Protein AF-A0A0Q7MYT0-F1 (afdb_monomer)

Solvent-accessible surface area (backbone atoms only — not comparable to full-atom values): 4930 Å² total; per-residue (Å²): 87,46,68,63,10,51,52,31,40,50,51,21,53,53,48,51,52,52,51,52,51,50,52,49,56,58,60,71,66,56,75,84,81,66,57,89,48,76,66,24,40,66,49,38,42,63,86,82,7,49,57,43,47,51,50,50,51,60,50,51,50,49,54,49,32,49,53,37,34,53,52,11,53,49,31,33,57,48,39,56,51,50,54,51,50,53,52,58,55,57,76,74,111

Mean predicted aligned error: 5.6 Å

Secondary structure (DSSP, 8-state):
-HHHHHHHHHHHHHHHHHHHHHHHHHHHT-S--S-SSHHHHHHHSSTTSHHHHHHHHHHHHHHHHHHHHHHHHHHHHHHHHHHHHHHHHHTT-

Structure (mmCIF, N/CA/C/O backbone):
data_AF-A0A0Q7MYT0-F1
#
_entry.id   AF-A0A0Q7MYT0-F1
#
loop_
_atom_site.group_PDB
_atom_site.id
_atom_site.type_symbol
_atom_site.label_atom_id
_atom_site.label_alt_id
_atom_site.label_comp_id
_atom_site.label_asym_id
_atom_site.label_entity_id
_atom_site.label_seq_id
_atom_site.pdbx_PDB_ins_code
_atom_site.Cartn_x
_atom_site.Cartn_y
_atom_site.Cartn_z
_atom_site.occupancy
_atom_site.B_iso_or_equiv
_atom_site.auth_seq_id
_atom_site.auth_comp_id
_atom_site.auth_asym_id
_atom_site.auth_atom_id
_atom_site.pdbx_PDB_model_num
ATOM 1 N N . MET A 1 1 ? 20.338 -0.093 -13.592 1.00 84.00 1 MET A N 1
ATOM 2 C CA . MET A 1 1 ? 18.907 0.255 -13.766 1.00 84.00 1 MET A CA 1
ATOM 3 C C . MET A 1 1 ? 17.989 -0.950 -13.595 1.00 84.00 1 MET A C 1
ATOM 5 O O . MET A 1 1 ? 17.152 -0.896 -12.707 1.00 84.00 1 MET A O 1
ATOM 9 N N . ARG A 1 2 ? 18.169 -2.054 -14.343 1.00 92.00 2 ARG A N 1
ATOM 10 C CA . ARG A 1 2 ? 17.301 -3.245 -14.215 1.00 92.00 2 ARG A CA 1
ATOM 11 C C . ARG A 1 2 ? 17.288 -3.860 -12.802 1.00 92.00 2 ARG A C 1
ATOM 13 O O . ARG A 1 2 ? 16.214 -4.122 -12.280 1.00 92.00 2 ARG A O 1
ATOM 20 N N . ALA A 1 3 ? 18.452 -4.005 -12.157 1.00 94.75 3 ALA A N 1
ATOM 21 C CA . ALA A 1 3 ? 18.545 -4.495 -10.773 1.00 94.75 3 ALA A CA 1
ATOM 22 C C . ALA A 1 3 ? 17.763 -3.615 -9.776 1.00 94.75 3 ALA A C 1
ATOM 24 O O . ALA A 1 3 ? 16.895 -4.120 -9.078 1.00 94.75 3 ALA A O 1
ATOM 25 N N . GLY A 1 4 ? 17.980 -2.294 -9.797 1.00 94.25 4 GLY A N 1
ATOM 26 C CA . GLY A 1 4 ? 17.227 -1.360 -8.947 1.00 94.25 4 GLY A CA 1
ATOM 27 C C . GLY A 1 4 ? 15.719 -1.358 -9.229 1.00 94.25 4 GLY A C 1
ATOM 28 O O . GLY A 1 4 ? 14.917 -1.247 -8.310 1.00 94.25 4 GLY A O 1
ATOM 29 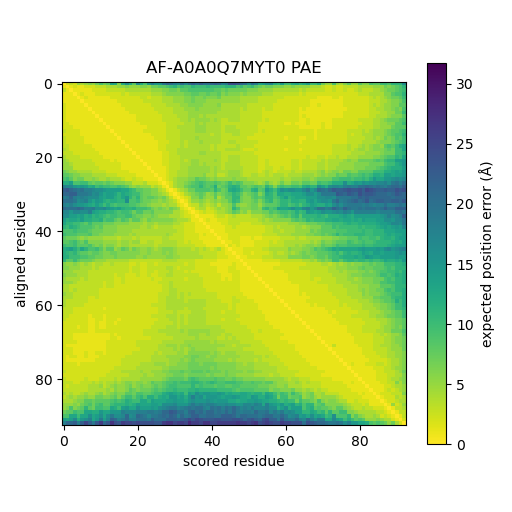N N . GLY A 1 5 ? 15.307 -1.557 -10.487 1.00 96.94 5 GLY A N 1
ATOM 30 C CA . GLY A 1 5 ? 13.894 -1.746 -10.818 1.00 96.94 5 GLY A CA 1
ATOM 31 C C . GLY A 1 5 ? 13.299 -3.010 -10.187 1.00 96.94 5 GLY A C 1
ATOM 32 O O . GLY A 1 5 ? 12.215 -2.954 -9.612 1.00 96.94 5 GLY A O 1
ATOM 33 N N . ASN A 1 6 ? 14.032 -4.128 -10.213 1.00 97.44 6 ASN A N 1
ATOM 34 C CA . ASN A 1 6 ? 13.618 -5.370 -9.553 1.00 97.44 6 ASN A CA 1
ATOM 35 C C . ASN A 1 6 ? 13.543 -5.223 -8.025 1.00 97.44 6 ASN A C 1
ATOM 37 O O . ASN A 1 6 ? 12.614 -5.746 -7.413 1.00 97.44 6 A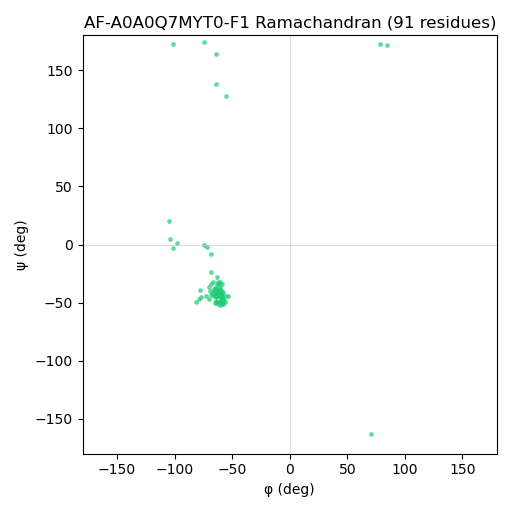SN A O 1
ATOM 41 N N . GLU A 1 7 ? 14.480 -4.498 -7.410 1.00 97.94 7 GLU A N 1
ATOM 42 C CA . GLU A 1 7 ? 14.460 -4.206 -5.970 1.00 97.94 7 GLU A CA 1
ATOM 43 C C . GLU A 1 7 ? 13.214 -3.404 -5.571 1.00 97.94 7 GLU A C 1
ATOM 45 O O . GLU A 1 7 ? 12.556 -3.742 -4.587 1.00 97.94 7 GLU A O 1
ATOM 50 N N . LEU A 1 8 ? 12.824 -2.399 -6.365 1.00 97.81 8 LEU A N 1
ATOM 51 C CA . LEU A 1 8 ? 11.584 -1.651 -6.135 1.00 97.81 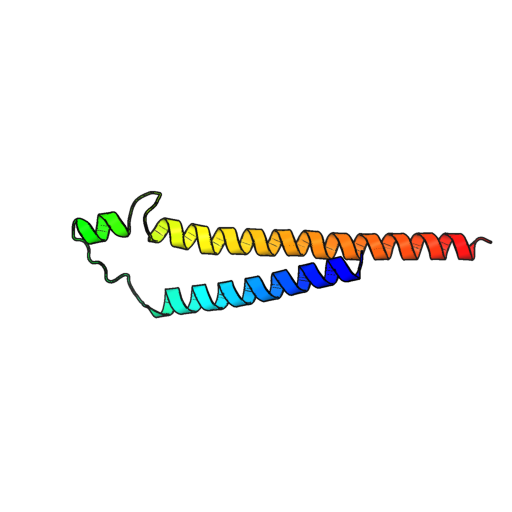8 LEU A CA 1
ATOM 52 C C . LEU A 1 8 ? 10.342 -2.539 -6.282 1.00 97.81 8 LEU A C 1
ATOM 54 O O . LEU A 1 8 ? 9.434 -2.467 -5.456 1.00 97.81 8 LEU A O 1
ATOM 58 N N . LEU A 1 9 ? 10.303 -3.424 -7.281 1.00 98.19 9 LEU A N 1
ATOM 59 C CA . LEU A 1 9 ? 9.193 -4.372 -7.428 1.00 98.19 9 LEU A CA 1
ATOM 60 C C . LEU A 1 9 ? 9.107 -5.353 -6.247 1.00 98.19 9 LEU A C 1
ATOM 62 O O . LEU A 1 9 ? 8.005 -5.662 -5.788 1.00 98.19 9 LEU A O 1
ATOM 66 N N . ALA A 1 10 ? 10.245 -5.797 -5.711 1.00 97.69 10 ALA A N 1
ATOM 67 C CA . ALA A 1 10 ? 10.282 -6.619 -4.504 1.00 97.69 10 ALA A CA 1
ATOM 68 C C . ALA A 1 10 ? 9.791 -5.841 -3.270 1.00 97.69 10 ALA A C 1
ATOM 70 O O . ALA A 1 10 ? 8.993 -6.363 -2.489 1.00 97.69 10 ALA A O 1
ATOM 71 N N . ALA A 1 11 ? 10.199 -4.576 -3.122 1.00 96.75 11 ALA A N 1
ATOM 72 C CA . ALA A 1 11 ? 9.725 -3.704 -2.050 1.00 96.75 11 ALA A CA 1
ATOM 73 C C . ALA A 1 11 ? 8.205 -3.485 -2.119 1.00 96.75 11 ALA A C 1
ATOM 75 O O . ALA A 1 11 ? 7.522 -3.586 -1.098 1.00 96.75 11 ALA A O 1
ATOM 76 N N . LYS A 1 12 ? 7.657 -3.272 -3.325 1.00 97.50 12 LYS A N 1
ATOM 77 C CA . LYS A 1 12 ? 6.207 -3.216 -3.551 1.00 97.50 12 LYS A CA 1
ATOM 78 C C . LYS A 1 12 ? 5.520 -4.492 -3.070 1.00 97.50 12 LYS A C 1
ATOM 80 O O . LYS A 1 12 ? 4.544 -4.405 -2.333 1.00 97.50 12 LYS A O 1
ATOM 85 N N . ALA A 1 13 ? 6.022 -5.662 -3.465 1.00 97.56 13 ALA A N 1
ATOM 86 C CA . ALA A 1 13 ? 5.427 -6.938 -3.072 1.00 97.56 13 ALA A CA 1
ATOM 87 C C . ALA A 1 13 ? 5.427 -7.129 -1.544 1.00 97.56 13 ALA A C 1
ATOM 89 O O . ALA A 1 13 ? 4.436 -7.587 -0.975 1.00 97.56 13 ALA A O 1
ATOM 90 N N . GLY A 1 14 ? 6.510 -6.728 -0.870 1.00 97.44 14 GLY A N 1
ATOM 91 C CA . GLY A 1 14 ? 6.586 -6.740 0.591 1.00 97.44 14 GLY A CA 1
ATOM 92 C C . GLY A 1 14 ? 5.555 -5.815 1.243 1.00 97.44 14 GLY A C 1
ATOM 93 O O . GLY A 1 14 ? 4.866 -6.219 2.180 1.00 97.44 14 GLY A O 1
ATOM 94 N N . LEU A 1 15 ? 5.397 -4.597 0.722 1.00 96.12 15 LEU A N 1
ATOM 95 C CA . LEU A 1 15 ? 4.403 -3.648 1.220 1.00 96.12 15 LEU A CA 1
ATOM 96 C C . LEU A 1 15 ? 2.968 -4.145 0.997 1.00 96.12 15 LEU A C 1
ATOM 98 O O . LEU A 1 15 ? 2.153 -4.083 1.918 1.00 96.12 15 LEU A O 1
ATOM 102 N N . ASP A 1 16 ? 2.670 -4.691 -0.183 1.00 97.00 16 ASP A N 1
ATOM 103 C CA . ASP A 1 16 ? 1.368 -5.291 -0.487 1.00 97.00 16 ASP A CA 1
ATOM 104 C C . ASP A 1 16 ? 1.034 -6.421 0.499 1.00 97.00 16 ASP A C 1
ATOM 106 O O . ASP A 1 16 ? -0.091 -6.496 0.998 1.00 97.00 16 ASP A O 1
ATOM 110 N N . ALA A 1 17 ? 2.014 -7.267 0.838 1.00 97.62 17 ALA A N 1
ATOM 111 C CA . ALA A 1 17 ? 1.834 -8.339 1.813 1.00 97.62 17 ALA A CA 1
ATOM 112 C C . ALA A 1 17 ? 1.509 -7.797 3.216 1.00 97.62 17 ALA A C 1
ATOM 114 O O . ALA A 1 17 ? 0.573 -8.273 3.863 1.00 97.62 17 ALA A O 1
ATOM 115 N N . VAL A 1 18 ? 2.224 -6.765 3.676 1.00 96.62 18 VAL A N 1
ATOM 116 C CA . VAL A 1 18 ? 1.956 -6.118 4.973 1.00 96.62 18 VAL A CA 1
ATOM 117 C C . VAL A 1 18 ? 0.566 -5.478 4.995 1.00 96.62 18 VAL A C 1
ATOM 119 O O . VAL A 1 18 ? -0.178 -5.656 5.961 1.00 96.62 18 VAL A O 1
ATOM 122 N N . LEU A 1 19 ? 0.174 -4.777 3.927 1.00 95.25 19 LEU A N 1
ATOM 123 C CA . LEU A 1 19 ? -1.152 -4.162 3.821 1.00 95.25 19 LEU A CA 1
ATOM 124 C C . LEU A 1 19 ? -2.268 -5.209 3.790 1.00 95.25 19 LEU A C 1
ATOM 126 O O . LEU A 1 19 ? -3.318 -4.993 4.395 1.00 95.25 19 LEU A O 1
ATOM 130 N N . ALA A 1 20 ? -2.053 -6.352 3.136 1.00 94.62 20 ALA A N 1
ATOM 131 C CA . ALA A 1 20 ? -3.006 -7.457 3.134 1.00 94.62 20 ALA A CA 1
ATOM 132 C C . ALA A 1 20 ? -3.208 -8.042 4.542 1.00 94.62 20 ALA A C 1
ATOM 134 O O . ALA A 1 20 ? -4.351 -8.250 4.964 1.00 94.62 20 ALA A O 1
ATOM 135 N N . ILE A 1 21 ? -2.121 -8.241 5.297 1.00 95.44 21 ILE A N 1
ATOM 136 C CA . ILE A 1 21 ? -2.186 -8.680 6.699 1.00 95.44 21 ILE A CA 1
ATOM 137 C C . ILE A 1 21 ? -2.947 -7.651 7.533 1.00 95.44 21 ILE A C 1
ATOM 139 O O . ILE A 1 21 ? -3.894 -8.009 8.232 1.00 95.44 21 ILE A O 1
ATOM 143 N N . LEU A 1 22 ? -2.590 -6.369 7.420 1.00 91.62 22 LEU A N 1
ATOM 144 C CA . LEU A 1 22 ? -3.236 -5.298 8.172 1.00 91.62 22 LEU A CA 1
ATOM 145 C C . LEU A 1 22 ? -4.745 -5.239 7.896 1.00 91.62 22 LEU A C 1
ATOM 147 O O . LEU A 1 22 ? -5.531 -5.197 8.839 1.00 91.62 22 LEU A O 1
ATOM 151 N N . ARG A 1 23 ? -5.162 -5.298 6.624 1.00 90.88 23 ARG A N 1
ATOM 152 C CA . ARG A 1 23 ? -6.584 -5.329 6.233 1.00 90.88 23 ARG A CA 1
ATOM 153 C C . ARG A 1 23 ? -7.313 -6.523 6.834 1.00 90.88 23 ARG A C 1
ATOM 155 O O . ARG A 1 23 ? -8.420 -6.366 7.340 1.00 90.88 23 ARG A O 1
ATOM 162 N N . THR A 1 24 ? -6.678 -7.691 6.806 1.00 92.44 24 THR A N 1
ATOM 163 C CA . THR A 1 24 ? -7.246 -8.928 7.351 1.00 92.44 24 THR A CA 1
ATOM 164 C C . THR A 1 24 ? -7.444 -8.820 8.859 1.00 92.44 24 THR A C 1
ATOM 166 O O . THR A 1 24 ? -8.536 -9.080 9.353 1.00 92.44 24 THR A O 1
ATOM 169 N N . VAL A 1 25 ? -6.418 -8.383 9.594 1.00 89.81 25 VAL A N 1
ATOM 170 C CA . VAL A 1 25 ? -6.477 -8.251 11.057 1.00 89.81 25 VAL A CA 1
ATOM 171 C C . VAL A 1 25 ? -7.491 -7.187 11.472 1.00 89.81 25 VAL A C 1
ATOM 173 O O . VAL A 1 25 ? -8.269 -7.407 12.397 1.00 89.81 25 VAL A O 1
ATOM 176 N N . VAL A 1 26 ? -7.533 -6.054 10.771 1.00 85.75 26 VAL A N 1
ATOM 177 C CA . VAL A 1 26 ? -8.539 -5.008 10.995 1.00 85.75 26 VAL A CA 1
ATOM 178 C C . VAL A 1 26 ? -9.954 -5.552 10.801 1.00 85.75 26 VAL A C 1
ATOM 180 O O . VAL A 1 26 ? -10.806 -5.322 11.653 1.00 85.75 26 VAL A O 1
ATOM 183 N N . ALA A 1 27 ? -10.207 -6.278 9.709 1.00 83.69 27 ALA A N 1
ATOM 184 C CA . ALA A 1 27 ? -11.529 -6.826 9.417 1.00 83.69 27 ALA A CA 1
ATOM 185 C C . ALA A 1 27 ? -11.936 -7.939 10.400 1.00 83.69 27 ALA A C 1
ATOM 187 O O . ALA A 1 27 ? -13.108 -8.050 10.755 1.00 83.69 27 ALA A O 1
ATOM 188 N N . ALA A 1 28 ? -10.976 -8.742 10.869 1.00 84.25 28 ALA A N 1
ATOM 189 C CA . ALA A 1 28 ? -11.219 -9.849 11.792 1.00 84.25 28 ALA A CA 1
ATOM 190 C C . ALA A 1 28 ? -11.651 -9.399 13.198 1.00 84.25 28 ALA A C 1
ATOM 192 O O . ALA A 1 28 ? -12.311 -10.162 13.899 1.00 84.25 28 ALA A O 1
ATOM 193 N N . ASN A 1 29 ? -11.314 -8.172 13.612 1.00 73.94 29 ASN A N 1
ATOM 194 C CA . ASN A 1 29 ? -11.692 -7.642 14.927 1.00 73.94 29 ASN A CA 1
ATOM 195 C C . ASN A 1 29 ? -13.178 -7.237 15.037 1.00 73.94 29 ASN A C 1
ATOM 197 O O . ASN A 1 29 ? -13.617 -6.830 16.110 1.00 73.94 29 ASN A O 1
ATOM 201 N N . GLY A 1 30 ? -13.967 -7.392 13.967 1.00 69.75 30 GLY A N 1
ATOM 202 C CA . GLY A 1 30 ? -15.408 -7.147 13.980 1.00 69.75 30 GLY A CA 1
ATOM 203 C C . GLY A 1 30 ? -15.780 -5.667 14.090 1.00 69.75 30 GLY A C 1
ATOM 204 O O . GLY A 1 30 ? -14.981 -4.774 13.798 1.00 69.75 30 GLY A O 1
ATOM 205 N N . THR A 1 31 ? -17.033 -5.404 14.464 1.00 72.69 31 THR A N 1
ATOM 206 C CA . THR A 1 31 ? -17.537 -4.042 14.667 1.00 72.69 31 THR A CA 1
ATOM 207 C C . THR A 1 31 ? -16.795 -3.374 15.821 1.00 72.69 31 THR A C 1
ATOM 209 O O . THR A 1 31 ? -16.550 -3.995 16.852 1.00 72.69 31 THR A O 1
ATOM 212 N N . GLU A 1 32 ? -16.442 -2.104 15.645 1.00 76.25 32 GLU A N 1
ATOM 213 C CA . GLU A 1 32 ? -15.621 -1.352 16.597 1.00 76.25 32 GLU A CA 1
ATOM 214 C C . GLU A 1 32 ? -16.240 -1.360 18.007 1.00 76.25 32 GLU A C 1
ATOM 216 O O . GLU A 1 32 ? -17.413 -1.039 18.189 1.00 76.25 32 GLU A O 1
ATOM 221 N N . THR A 1 33 ? -15.445 -1.750 19.008 1.00 78.56 33 THR A N 1
ATOM 222 C CA . THR A 1 33 ? -15.929 -2.088 20.359 1.00 78.56 33 THR A CA 1
ATOM 223 C C . THR A 1 33 ? -15.796 -0.957 21.378 1.00 78.56 33 THR A C 1
ATOM 225 O O . THR A 1 33 ? -16.174 -1.135 22.533 1.00 78.56 33 THR A O 1
ATOM 228 N N . TRP A 1 34 ? -15.293 0.216 20.978 1.00 84.56 34 TRP A N 1
ATOM 229 C CA . TRP A 1 34 ? -15.053 1.346 21.892 1.00 84.56 34 TRP A CA 1
ATOM 230 C C . TRP A 1 34 ? -16.332 2.041 22.386 1.00 84.56 34 TRP A C 1
ATOM 232 O O . TRP A 1 34 ? -16.243 2.948 23.205 1.00 84.56 34 TRP A O 1
ATOM 242 N N . GLY A 1 35 ? -17.508 1.607 21.921 1.00 74.88 35 GLY A N 1
ATOM 243 C CA . GLY A 1 35 ? -18.805 2.134 22.343 1.00 74.88 35 GLY A CA 1
ATOM 244 C C . GLY A 1 35 ? -19.173 3.475 21.700 1.00 74.88 35 GLY A C 1
ATOM 245 O O . GLY A 1 35 ? -18.382 4.092 20.990 1.00 74.88 35 GLY A O 1
ATOM 246 N N . ASP A 1 36 ? -20.410 3.911 21.948 1.00 83.62 36 ASP A N 1
ATOM 247 C CA . ASP A 1 36 ? -20.969 5.189 21.466 1.00 83.62 36 ASP A CA 1
ATOM 248 C C . ASP A 1 36 ? -21.046 6.242 22.592 1.00 83.62 36 ASP A C 1
ATOM 250 O O . ASP A 1 36 ? -21.812 7.208 22.545 1.00 83.62 36 ASP A O 1
ATOM 254 N N . ASP A 1 37 ? -20.267 6.041 23.659 1.00 90.25 37 ASP A N 1
ATOM 255 C CA . ASP A 1 37 ? -20.106 7.053 24.696 1.00 90.25 37 ASP A CA 1
ATOM 256 C C . ASP A 1 37 ? -19.202 8.203 24.209 1.00 90.25 37 ASP A C 1
ATOM 258 O O . ASP A 1 37 ? -18.660 8.201 23.097 1.00 90.25 37 ASP A O 1
ATOM 262 N N . SER A 1 38 ? -19.072 9.253 25.021 1.00 89.56 38 SER A N 1
ATOM 263 C CA . SER A 1 38 ? -18.255 10.414 24.655 1.00 89.56 38 SER A CA 1
ATOM 264 C C . SER A 1 38 ? -16.780 10.067 24.429 1.00 89.56 38 SER A C 1
ATOM 266 O O . SER A 1 38 ? -16.150 10.692 23.580 1.00 89.56 38 SER A O 1
ATOM 268 N N . TYR A 1 39 ? -16.235 9.085 25.150 1.00 88.44 39 TYR A N 1
ATOM 269 C CA . TYR A 1 39 ? -14.831 8.691 25.040 1.00 88.44 39 TYR A CA 1
ATOM 270 C C . TYR A 1 39 ? -14.583 7.843 23.789 1.00 88.44 39 TYR A C 1
ATOM 272 O O . TYR A 1 39 ? -13.649 8.121 23.034 1.00 88.44 39 TYR A O 1
ATOM 280 N N . GLY A 1 40 ? -15.450 6.864 23.524 1.00 91.25 40 GLY A N 1
ATOM 281 C CA . GLY A 1 40 ? -15.413 6.022 22.332 1.00 91.25 40 GLY A CA 1
ATOM 282 C C . GLY A 1 40 ? -15.511 6.844 21.051 1.00 91.25 40 GLY A C 1
ATOM 283 O O . GLY A 1 40 ? -14.669 6.705 20.160 1.00 91.25 40 GLY A O 1
ATOM 284 N N . ARG A 1 41 ? -16.459 7.789 20.994 1.00 90.25 41 ARG A N 1
ATOM 285 C CA . ARG A 1 41 ? -16.586 8.716 19.858 1.00 90.25 41 ARG A CA 1
ATOM 286 C C . ARG A 1 41 ? -15.375 9.625 19.693 1.00 90.25 41 ARG A C 1
ATOM 288 O O . ARG A 1 41 ? -14.902 9.797 18.575 1.00 90.25 41 ARG A O 1
ATOM 295 N N . GLN A 1 42 ? -14.827 10.173 20.780 1.00 90.56 42 GLN A N 1
ATOM 296 C CA . GLN A 1 42 ? -13.649 11.046 20.703 1.00 90.56 42 GLN A CA 1
ATOM 297 C C . GLN A 1 42 ? -12.416 10.323 20.136 1.00 90.56 42 GLN A C 1
ATOM 299 O O . GLN A 1 42 ? -11.595 10.946 19.464 1.00 90.56 42 GLN A O 1
ATOM 304 N N . PHE A 1 43 ? -12.288 9.019 20.387 1.00 91.62 43 PHE A N 1
ATOM 305 C CA . PHE A 1 43 ? -11.229 8.196 19.811 1.00 91.62 43 PHE A CA 1
ATOM 306 C C . PHE A 1 43 ? -11.514 7.786 18.356 1.00 91.62 43 PHE A C 1
ATOM 308 O O . PHE A 1 43 ? -10.631 7.853 17.495 1.00 91.62 43 PHE A O 1
ATOM 315 N N . ALA A 1 44 ? -12.733 7.319 18.078 1.00 91.38 44 ALA A N 1
ATOM 316 C CA . ALA A 1 44 ? -13.076 6.701 16.801 1.00 91.38 44 ALA A CA 1
ATOM 317 C C . ALA A 1 44 ? -13.293 7.722 15.678 1.00 91.38 44 ALA A C 1
ATOM 319 O O . ALA A 1 44 ? -12.880 7.480 14.536 1.00 91.38 44 ALA A O 1
ATOM 320 N N . ASP A 1 45 ? -13.933 8.842 16.011 1.00 90.31 45 ASP A N 1
ATOM 321 C CA . ASP A 1 45 ? -14.516 9.779 15.060 1.00 90.31 45 ASP A CA 1
ATOM 322 C C . ASP A 1 45 ? -13.655 11.021 14.826 1.00 90.31 45 ASP A C 1
ATOM 324 O O . ASP A 1 45 ? -12.644 11.282 15.476 1.00 90.31 45 ASP A O 1
ATOM 328 N N . GLY A 1 46 ? -14.085 11.823 13.855 1.00 90.94 46 GLY A N 1
ATOM 329 C CA . GLY A 1 46 ? -13.398 13.039 13.453 1.00 90.94 46 GLY A CA 1
ATOM 330 C C . GLY A 1 46 ? -12.272 12.785 12.454 1.00 90.94 46 GLY A C 1
ATOM 331 O O . GLY A 1 46 ? -11.891 11.656 12.142 1.00 90.94 46 GLY A O 1
ATOM 332 N N . LYS A 1 47 ? -11.729 13.883 11.919 1.00 90.81 47 LYS A N 1
ATOM 333 C CA . LYS A 1 47 ? -10.733 13.849 10.836 1.00 90.81 47 LYS A CA 1
ATOM 334 C C . LYS A 1 47 ? -9.469 13.071 11.213 1.00 90.81 47 LYS A C 1
ATOM 336 O O . LYS A 1 47 ? -8.871 12.429 10.354 1.00 90.81 47 LYS A O 1
ATOM 341 N N . THR A 1 48 ? -9.077 13.132 12.481 1.00 90.38 48 THR A N 1
ATOM 342 C CA . THR A 1 48 ? -7.910 12.440 13.044 1.00 90.38 48 THR A CA 1
ATOM 343 C C . THR A 1 48 ? -8.292 11.217 13.877 1.00 90.38 48 THR A C 1
ATOM 345 O O . THR A 1 48 ? -7.417 10.609 14.484 1.00 90.38 48 THR A O 1
ATOM 348 N N . GLY A 1 49 ? -9.578 10.856 13.922 1.00 92.81 49 GLY A N 1
ATOM 349 C CA . GLY A 1 49 ? -10.048 9.679 14.642 1.00 92.81 49 GLY A CA 1
ATOM 350 C C . GLY A 1 49 ? -9.499 8.390 14.051 1.00 92.81 49 GLY A C 1
ATOM 351 O O . GLY A 1 49 ? -9.008 8.357 12.913 1.00 92.81 49 GLY A O 1
ATOM 352 N N . TYR A 1 50 ? -9.599 7.306 14.815 1.00 91.38 50 TYR A N 1
ATOM 353 C CA . TYR A 1 50 ? -9.113 5.996 14.395 1.00 91.38 50 TYR A CA 1
ATOM 354 C C . TYR A 1 50 ? -9.680 5.571 13.035 1.00 91.38 50 TYR A C 1
ATOM 356 O O . TYR A 1 50 ? -8.921 5.107 12.186 1.00 91.38 50 TYR A O 1
ATOM 364 N N . ARG A 1 51 ? -10.987 5.755 12.790 1.00 89.75 51 ARG A N 1
ATOM 365 C CA . ARG A 1 51 ? -11.638 5.320 11.539 1.00 89.75 51 ARG A CA 1
ATOM 366 C C . ARG A 1 51 ? -11.013 5.993 10.318 1.00 89.75 51 ARG A C 1
ATOM 368 O O . ARG A 1 51 ? -10.659 5.314 9.358 1.00 89.75 51 ARG A O 1
ATOM 375 N N . SER A 1 52 ? -10.831 7.312 10.391 1.00 93.06 52 SER A N 1
ATOM 376 C CA . SER A 1 52 ? -10.181 8.108 9.343 1.00 93.06 52 SER A CA 1
ATOM 377 C C . SER A 1 52 ? -8.713 7.709 9.177 1.00 93.06 52 SER A C 1
ATOM 379 O O . SER A 1 52 ? -8.267 7.408 8.073 1.00 93.06 52 SER A O 1
ATOM 381 N N . SER A 1 53 ? -7.970 7.622 10.283 1.00 92.38 53 SER A N 1
ATOM 382 C CA . SER A 1 53 ? -6.546 7.266 10.275 1.00 92.38 53 SER A CA 1
ATOM 383 C C . SER A 1 53 ? -6.296 5.875 9.688 1.00 92.38 53 SER A C 1
ATOM 385 O O . SER A 1 53 ? -5.371 5.695 8.899 1.00 92.38 53 SER A O 1
ATOM 387 N N . ARG A 1 54 ? -7.153 4.902 10.014 1.00 91.19 54 ARG A N 1
ATOM 388 C CA . ARG A 1 54 ? -7.133 3.545 9.460 1.00 91.19 54 ARG A CA 1
ATOM 389 C C . ARG A 1 54 ? -7.324 3.554 7.950 1.00 91.19 54 ARG A C 1
ATOM 391 O O . ARG A 1 54 ? -6.523 2.949 7.243 1.00 91.19 54 AR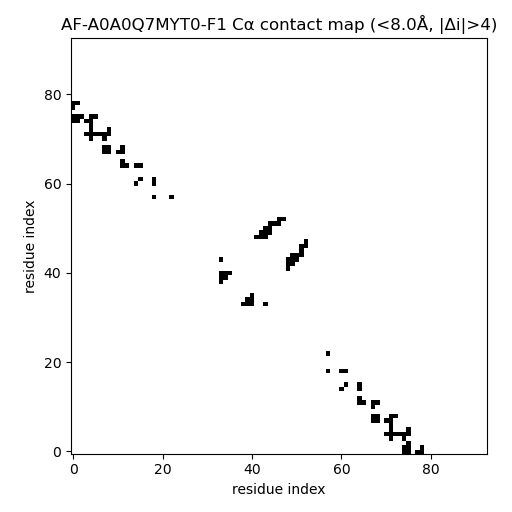G A O 1
ATOM 398 N N . THR A 1 55 ? -8.367 4.223 7.463 1.00 91.75 55 THR A N 1
ATOM 399 C CA . THR A 1 55 ? -8.640 4.324 6.023 1.00 91.75 55 THR A CA 1
ATOM 400 C C . THR A 1 55 ? -7.473 4.992 5.301 1.00 91.75 55 THR A C 1
ATOM 402 O O . THR A 1 55 ? -6.932 4.419 4.362 1.00 91.75 55 THR A O 1
ATOM 405 N N . ASN A 1 56 ? -6.988 6.126 5.815 1.00 93.50 56 ASN A N 1
ATOM 406 C CA . ASN A 1 56 ? -5.861 6.848 5.224 1.00 93.50 56 ASN A CA 1
ATOM 407 C C . ASN A 1 56 ? -4.581 6.007 5.176 1.00 93.50 56 ASN A C 1
ATOM 409 O O . ASN A 1 56 ? -3.845 6.070 4.197 1.00 93.50 56 ASN A O 1
ATOM 413 N N . LEU A 1 57 ? -4.310 5.206 6.210 1.00 92.31 57 LEU A N 1
ATOM 414 C CA . LEU A 1 57 ? -3.156 4.311 6.227 1.00 92.31 57 LEU A CA 1
ATOM 415 C C . LEU A 1 57 ? -3.281 3.206 5.169 1.00 92.31 57 LEU A C 1
ATOM 417 O O . LEU A 1 57 ? -2.317 2.907 4.466 1.00 92.31 57 LEU A O 1
ATOM 421 N N . LEU A 1 58 ? -4.463 2.596 5.053 1.00 92.19 58 LEU A N 1
ATOM 422 C CA . LEU A 1 58 ? -4.716 1.501 4.115 1.00 92.19 58 LEU A CA 1
ATOM 423 C C . LEU A 1 58 ? -4.729 1.948 2.654 1.00 92.19 58 LEU A C 1
ATOM 425 O O . LEU A 1 58 ? -4.296 1.181 1.786 1.00 92.19 58 LEU A O 1
ATO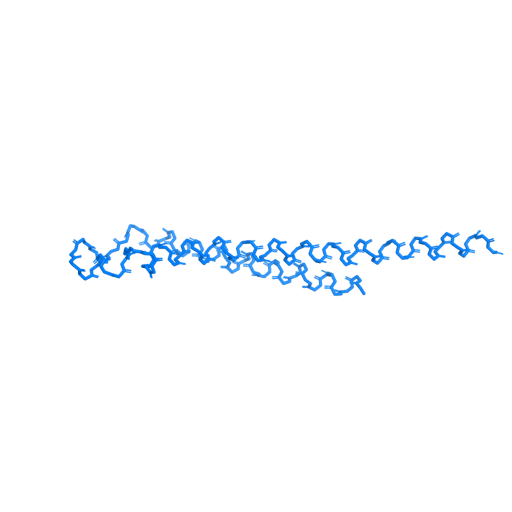M 429 N N . ASP A 1 59 ? -5.243 3.144 2.394 1.00 93.94 59 ASP A N 1
ATOM 4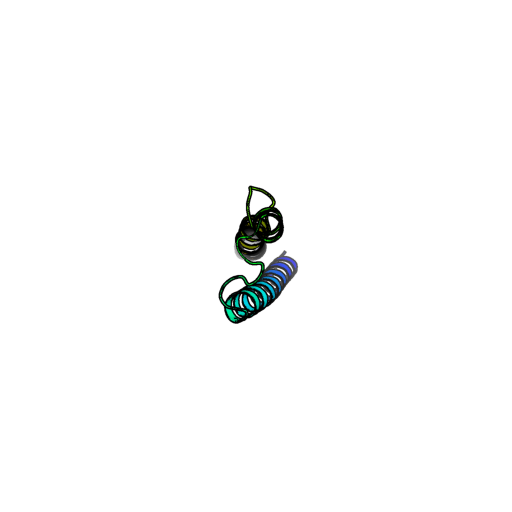30 C CA . ASP A 1 59 ? -5.316 3.726 1.059 1.00 93.94 59 ASP A CA 1
ATOM 431 C C . ASP A 1 59 ? -3.973 4.350 0.678 1.00 93.94 59 ASP A C 1
ATOM 433 O O . ASP A 1 59 ? -3.386 3.967 -0.330 1.00 93.94 59 ASP A O 1
ATOM 437 N N . GLY A 1 60 ? -3.393 5.180 1.549 1.00 95.38 60 GLY A N 1
ATOM 438 C CA . GLY A 1 60 ? -2.081 5.785 1.315 1.00 95.38 60 GLY A CA 1
ATOM 439 C C . GLY A 1 60 ? -0.964 4.750 1.168 1.00 95.38 60 GLY A C 1
ATOM 440 O O . GLY A 1 60 ? -0.083 4.900 0.323 1.00 95.38 60 GLY A O 1
ATOM 441 N N . GLY A 1 61 ? -1.021 3.648 1.924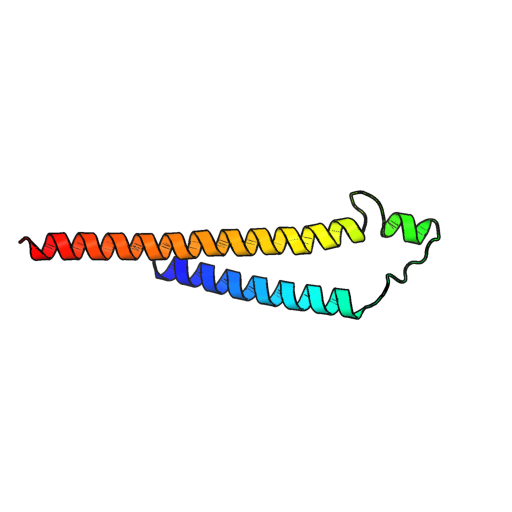 1.00 94.69 61 GLY A N 1
ATOM 442 C CA . GLY A 1 61 ? -0.094 2.531 1.744 1.00 94.69 61 GLY A CA 1
ATOM 443 C C . GLY A 1 61 ? -0.212 1.880 0.363 1.00 94.69 61 GLY A C 1
ATOM 444 O O . GLY A 1 61 ? 0.802 1.554 -0.254 1.00 94.69 61 GLY A O 1
ATOM 445 N N . ARG A 1 62 ? -1.437 1.723 -0.154 1.00 94.75 62 ARG A N 1
ATOM 446 C CA . ARG A 1 62 ? -1.683 1.174 -1.496 1.00 94.75 62 ARG A CA 1
ATOM 447 C C . ARG A 1 62 ? -1.184 2.120 -2.588 1.00 94.75 62 ARG A C 1
ATOM 449 O O . ARG A 1 62 ? -0.584 1.661 -3.564 1.00 94.75 62 ARG A O 1
ATOM 456 N N . ASP A 1 63 ? -1.414 3.417 -2.433 1.00 96.81 63 ASP A N 1
ATOM 457 C CA . ASP A 1 63 ? -0.954 4.428 -3.389 1.00 96.81 63 ASP A CA 1
ATOM 458 C C . 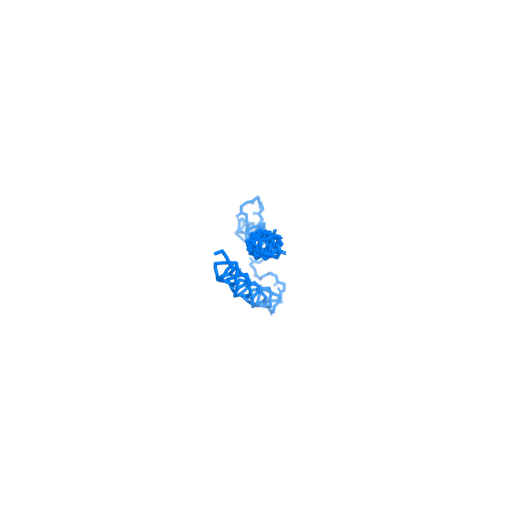ASP A 1 63 ? 0.576 4.472 -3.437 1.00 96.81 63 ASP A C 1
ATOM 460 O O . ASP A 1 63 ? 1.184 4.500 -4.512 1.00 96.81 63 ASP A O 1
ATOM 464 N N . PHE A 1 64 ? 1.217 4.363 -2.272 1.00 95.69 64 PHE A N 1
ATOM 465 C CA . PHE A 1 64 ? 2.666 4.263 -2.177 1.00 95.69 64 PHE A CA 1
ATOM 466 C C . PHE A 1 64 ? 3.205 2.986 -2.840 1.00 95.69 64 PHE A C 1
ATOM 468 O O . PHE A 1 64 ? 4.144 3.058 -3.634 1.00 95.69 64 PHE A O 1
ATOM 475 N N . ALA A 1 65 ? 2.575 1.829 -2.600 1.00 96.38 65 ALA A N 1
ATOM 476 C CA . ALA A 1 65 ? 2.930 0.574 -3.267 1.00 96.38 65 ALA A CA 1
ATOM 477 C C . ALA A 1 65 ? 2.807 0.678 -4.797 1.00 96.38 65 ALA A C 1
ATOM 479 O O . ALA A 1 65 ? 3.662 0.183 -5.534 1.00 96.38 65 ALA A O 1
ATOM 480 N N . THR A 1 66 ? 1.762 1.351 -5.282 1.00 96.81 66 THR A N 1
ATOM 481 C CA . THR A 1 66 ? 1.545 1.598 -6.714 1.00 96.81 66 THR A CA 1
ATOM 482 C C . THR A 1 66 ? 2.666 2.457 -7.291 1.00 96.81 66 THR A C 1
ATOM 484 O O . THR A 1 66 ? 3.304 2.053 -8.261 1.00 96.81 66 THR A O 1
ATOM 487 N N . THR A 1 67 ? 2.984 3.567 -6.625 1.00 97.88 67 THR A N 1
ATOM 488 C CA . THR A 1 67 ? 4.045 4.502 -7.029 1.00 97.88 67 THR A CA 1
ATOM 489 C C . THR A 1 67 ? 5.413 3.813 -7.112 1.00 97.88 67 THR A C 1
ATOM 491 O O . THR A 1 67 ? 6.140 3.964 -8.094 1.00 97.88 67 THR A O 1
ATOM 494 N N . ILE A 1 68 ? 5.762 2.995 -6.111 1.00 96.81 68 ILE A N 1
ATOM 495 C CA . ILE A 1 68 ? 6.996 2.194 -6.128 1.00 96.81 68 ILE A CA 1
ATOM 496 C C . ILE A 1 68 ? 7.015 1.242 -7.332 1.00 96.81 68 ILE A C 1
ATOM 498 O O . ILE A 1 68 ? 8.048 1.094 -7.988 1.00 96.81 68 ILE A O 1
ATOM 502 N N . GLY A 1 69 ? 5.881 0.606 -7.633 1.00 97.81 69 GLY A N 1
ATOM 503 C CA . GLY A 1 69 ? 5.740 -0.278 -8.788 1.00 97.81 69 GLY A CA 1
ATOM 504 C C . GLY A 1 69 ? 6.007 0.427 -10.109 1.00 97.81 69 GLY A C 1
ATOM 505 O O . GLY A 1 69 ? 6.784 -0.068 -10.922 1.00 97.81 69 GLY A O 1
ATOM 506 N N . GLU A 1 70 ? 5.410 1.602 -10.294 1.00 98.06 70 GLU A N 1
ATOM 507 C CA . GLU A 1 70 ? 5.589 2.419 -11.495 1.00 98.06 70 GLU A CA 1
ATOM 508 C C . GLU A 1 70 ? 7.052 2.826 -11.691 1.00 98.06 70 GLU A C 1
ATOM 510 O O . GLU A 1 70 ? 7.586 2.696 -12.797 1.00 98.06 70 GLU A O 1
ATOM 515 N N . PHE A 1 71 ? 7.744 3.226 -10.618 1.00 97.44 71 PHE A N 1
ATOM 516 C CA . PHE A 1 71 ? 9.181 3.498 -10.681 1.00 97.44 71 PHE A CA 1
ATOM 517 C C . PHE A 1 71 ? 9.998 2.250 -11.029 1.00 97.44 71 PHE A C 1
ATOM 519 O O . PHE A 1 71 ? 10.883 2.319 -11.887 1.00 97.44 71 PHE A O 1
ATOM 526 N N . GLY A 1 72 ? 9.689 1.103 -10.417 1.00 97.31 72 GLY A N 1
ATOM 527 C CA . GLY A 1 72 ? 10.354 -0.168 -10.707 1.00 97.31 72 GLY A CA 1
ATOM 528 C C . GLY A 1 72 ? 10.229 -0.568 -12.178 1.00 97.31 72 GLY A C 1
ATOM 529 O O . GLY A 1 72 ? 11.234 -0.807 -12.855 1.00 97.31 72 GLY A O 1
ATOM 530 N N . THR A 1 73 ? 9.004 -0.555 -12.709 1.00 97.69 73 THR A N 1
ATOM 531 C CA . THR A 1 73 ? 8.721 -0.832 -14.124 1.00 97.69 73 THR A CA 1
ATOM 532 C C . THR A 1 73 ? 9.385 0.190 -15.048 1.00 97.69 73 THR A C 1
ATOM 534 O O . THR A 1 73 ? 9.951 -0.191 -16.075 1.00 97.69 73 THR A O 1
ATOM 537 N N . GLY A 1 74 ? 9.382 1.473 -14.680 1.00 97.25 74 GLY A N 1
ATOM 538 C CA . GLY A 1 74 ? 10.040 2.534 -15.441 1.00 97.25 74 GLY A CA 1
ATOM 539 C C . GLY A 1 74 ? 11.550 2.318 -15.588 1.00 97.25 74 GLY A C 1
ATOM 540 O O . GLY A 1 74 ? 12.082 2.442 -16.694 1.00 97.25 74 GLY A O 1
ATOM 541 N N . LEU A 1 75 ? 12.235 1.932 -14.505 1.00 96.44 75 LEU A N 1
ATOM 542 C CA . LEU A 1 75 ? 13.676 1.644 -14.513 1.00 96.44 75 LEU A CA 1
ATOM 543 C C . LEU A 1 75 ? 14.033 0.422 -15.365 1.00 96.44 75 LEU A C 1
ATOM 545 O O . LEU A 1 75 ? 15.038 0.447 -16.080 1.00 96.44 75 LEU A O 1
ATOM 549 N N . ILE A 1 76 ? 13.218 -0.635 -15.315 1.00 97.31 76 ILE A N 1
ATOM 550 C CA . ILE A 1 76 ? 13.397 -1.819 -16.170 1.00 97.31 76 ILE A CA 1
ATOM 551 C C . ILE A 1 76 ? 13.198 -1.426 -17.635 1.00 97.31 76 ILE A C 1
ATOM 553 O O . ILE A 1 76 ? 14.077 -1.659 -18.461 1.00 97.31 76 ILE A O 1
ATOM 557 N N . GLY A 1 77 ? 12.102 -0.732 -17.948 1.00 96.50 77 GLY A N 1
ATOM 558 C CA . GLY A 1 77 ? 11.812 -0.293 -19.310 1.00 96.50 77 GLY A CA 1
ATOM 559 C C . GLY A 1 77 ? 12.844 0.689 -19.874 1.00 96.50 77 GLY A C 1
ATOM 560 O O . GLY A 1 77 ? 13.030 0.747 -21.090 1.00 96.50 77 GLY A O 1
ATOM 561 N N . ALA A 1 78 ? 13.512 1.477 -19.026 1.00 95.31 78 ALA A N 1
ATOM 562 C CA . ALA A 1 78 ? 14.643 2.314 -19.424 1.00 95.31 78 ALA A CA 1
ATOM 563 C C . ALA A 1 78 ? 15.879 1.470 -19.764 1.00 95.31 78 ALA A C 1
ATOM 565 O O . ALA A 1 78 ? 16.458 1.672 -20.828 1.00 95.31 78 ALA A O 1
ATOM 566 N N . ALA A 1 79 ? 16.226 0.491 -18.920 1.00 94.06 79 ALA A N 1
ATOM 567 C CA . ALA A 1 79 ? 17.330 -0.432 -19.189 1.00 94.06 79 ALA A CA 1
ATOM 568 C C . ALA A 1 79 ? 17.134 -1.166 -20.525 1.00 94.06 79 ALA A C 1
ATOM 570 O O . ALA A 1 79 ? 18.017 -1.148 -21.373 1.00 94.06 79 ALA A O 1
ATOM 571 N N . ASP A 1 80 ? 15.936 -1.705 -20.766 1.00 94.94 80 ASP A N 1
ATOM 572 C CA . ASP A 1 80 ? 15.644 -2.430 -22.003 1.00 94.94 80 ASP A CA 1
ATOM 573 C C . ASP A 1 80 ? 15.743 -1.540 -23.252 1.00 94.94 80 ASP A C 1
ATOM 575 O O . ASP A 1 80 ? 16.101 -2.005 -24.334 1.00 94.94 80 ASP A O 1
ATOM 579 N N . ARG A 1 81 ? 15.389 -0.253 -23.137 1.00 94.62 81 ARG A N 1
ATOM 580 C CA . ARG A 1 81 ? 15.519 0.706 -24.244 1.00 94.62 81 ARG A CA 1
ATOM 581 C C . ARG A 1 81 ? 16.981 1.014 -24.550 1.00 94.62 81 ARG A C 1
ATOM 583 O O . ARG A 1 81 ? 17.328 1.094 -25.729 1.00 94.62 81 ARG A O 1
ATOM 590 N N . THR A 1 82 ? 17.813 1.158 -23.523 1.00 93.19 82 THR A N 1
ATOM 591 C CA . THR A 1 82 ? 19.257 1.349 -23.688 1.00 93.19 82 THR A CA 1
ATOM 592 C C . THR A 1 82 ? 19.889 0.134 -24.362 1.00 93.19 82 THR A C 1
ATOM 594 O O . THR A 1 82 ? 20.485 0.302 -25.423 1.00 93.19 82 THR A O 1
ATOM 597 N N . ASP A 1 83 ? 19.641 -1.079 -23.853 1.00 91.94 83 ASP A N 1
ATOM 598 C CA . ASP A 1 83 ? 20.182 -2.328 -24.414 1.00 91.94 83 ASP A CA 1
ATOM 599 C C . ASP A 1 83 ? 19.830 -2.477 -25.908 1.00 91.94 83 ASP A C 1
ATOM 601 O O . ASP A 1 83 ? 20.675 -2.803 -26.743 1.00 91.94 83 ASP A O 1
ATOM 605 N N . ARG A 1 84 ? 18.573 -2.188 -26.280 1.00 92.25 84 ARG A N 1
ATOM 606 C CA . ARG A 1 84 ? 18.124 -2.240 -27.683 1.00 92.25 84 ARG A CA 1
ATOM 607 C C . ARG A 1 84 ? 18.807 -1.196 -28.562 1.00 92.25 84 ARG A C 1
ATOM 609 O O . ARG A 1 84 ? 19.095 -1.476 -29.724 1.00 92.25 84 ARG A O 1
ATOM 616 N N . THR A 1 85 ? 19.036 0.002 -28.030 1.00 93.00 85 THR A N 1
ATOM 617 C CA . THR A 1 85 ? 19.700 1.085 -28.768 1.00 93.00 85 THR A CA 1
ATOM 618 C C . THR A 1 85 ? 21.166 0.737 -29.021 1.00 93.00 85 THR A C 1
ATOM 620 O O . THR A 1 85 ? 21.646 0.884 -30.142 1.00 93.00 85 THR A O 1
ATOM 623 N N . GLU A 1 86 ? 21.860 0.204 -28.016 1.00 89.75 86 GLU A N 1
ATOM 624 C CA . GLU A 1 86 ? 23.250 -0.248 -28.136 1.00 89.75 86 GLU A CA 1
ATOM 625 C C . GLU A 1 86 ? 23.398 -1.426 -29.104 1.00 89.75 86 GLU A C 1
ATOM 627 O O . GLU A 1 86 ? 24.280 -1.406 -29.966 1.00 89.75 86 GLU A O 1
ATOM 632 N N . ALA A 1 87 ? 22.499 -2.414 -29.037 1.00 89.62 87 ALA A N 1
ATOM 633 C CA . ALA A 1 87 ? 22.489 -3.539 -29.970 1.00 89.62 87 ALA A CA 1
ATOM 634 C C . ALA A 1 87 ? 22.237 -3.081 -31.417 1.00 89.62 87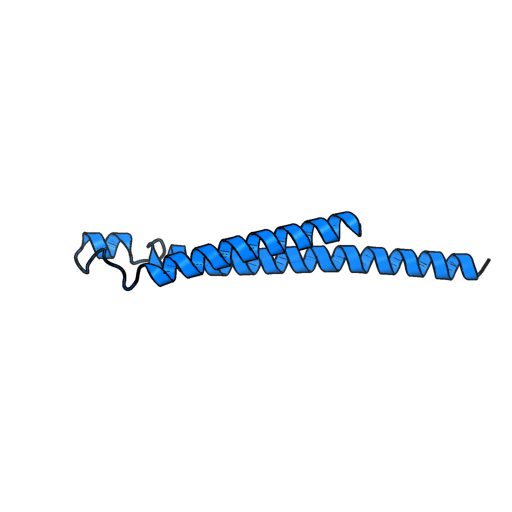 ALA A C 1
ATOM 636 O O . ALA A 1 87 ? 22.926 -3.515 -32.340 1.00 89.62 87 ALA A O 1
ATOM 637 N N . GLY A 1 88 ? 21.285 -2.164 -31.621 1.00 88.19 88 GLY A N 1
ATOM 638 C CA . GLY A 1 88 ? 20.983 -1.599 -32.937 1.00 88.19 88 GLY A CA 1
ATOM 639 C C . GLY A 1 88 ? 22.112 -0.736 -33.508 1.00 88.19 88 GLY A C 1
ATOM 640 O O . GLY A 1 88 ? 22.306 -0.716 -34.722 1.00 88.19 88 GLY A O 1
ATOM 641 N N . ASN A 1 89 ? 22.870 -0.050 -32.651 1.00 86.06 89 ASN A N 1
ATOM 642 C CA . ASN A 1 89 ? 24.057 0.695 -33.063 1.00 86.06 89 ASN A CA 1
ATOM 643 C C . ASN A 1 89 ? 25.212 -0.251 -33.406 1.00 86.06 89 ASN A C 1
ATOM 645 O O . ASN A 1 89 ? 25.829 -0.085 -34.449 1.00 86.06 89 ASN A O 1
ATOM 649 N N . THR A 1 90 ? 25.457 -1.274 -32.583 1.00 86.06 90 THR A N 1
ATOM 650 C CA . THR A 1 90 ? 26.502 -2.285 -32.825 1.00 86.06 90 THR A CA 1
ATOM 651 C C . THR A 1 90 ? 26.266 -3.050 -34.126 1.00 86.06 90 THR A C 1
ATOM 653 O O . THR A 1 90 ? 27.206 -3.274 -34.870 1.00 86.06 90 THR A O 1
ATOM 656 N N . ALA A 1 91 ? 25.016 -3.392 -34.455 1.00 80.31 91 ALA A N 1
ATOM 657 C CA . ALA A 1 91 ? 24.677 -4.096 -35.697 1.00 80.31 91 ALA A CA 1
ATOM 658 C C . ALA A 1 91 ? 24.869 -3.261 -36.982 1.00 80.31 91 ALA A C 1
ATOM 660 O O . ALA A 1 91 ? 24.694 -3.781 -38.083 1.00 80.31 91 ALA A O 1
ATOM 661 N N . ARG A 1 92 ? 25.153 -1.959 -36.857 1.00 73.88 92 ARG A N 1
ATOM 662 C CA . ARG A 1 92 ? 25.361 -1.032 -37.980 1.00 73.88 92 ARG A CA 1
ATOM 663 C C . ARG A 1 92 ? 26.835 -0.737 -38.272 1.00 73.88 92 ARG A C 1
ATOM 665 O O . ARG A 1 92 ? 27.098 -0.009 -39.229 1.00 73.88 92 ARG A O 1
ATOM 672 N N . PHE A 1 93 ? 27.751 -1.280 -37.475 1.00 57.59 93 PHE A N 1
ATOM 673 C CA . PHE A 1 93 ? 29.198 -1.237 -37.691 1.00 57.59 93 PHE A CA 1
ATOM 674 C C . PHE A 1 93 ? 29.710 -2.625 -38.078 1.00 57.59 93 PHE A C 1
ATOM 676 O O . PHE A 1 93 ? 30.696 -2.670 -38.845 1.00 57.59 93 PHE A O 1
#

pLDDT: mean 91.26, std 7.27, range [57.59, 98.19]

Foldseek 3Di:
DLVVLVVLLVVLVVLVVVLVVLVVVVVVVPDDDLDPDPVSCVQQDDCPHPVNVSVCCSVVSNVVSVVSNVVSVVVNVVVVVVVVVVVVVVVVD

Radius of gyration: 21.88 Å; Cα contacts (8 Å, |Δi|>4): 61; chains: 1; bounding box: 50×24×63 Å

Sequence (93 aa):
MRAGGNELLAAKAGLDAVLAILRTVVAANGTETWGDDSYGRQFADGKTGYRSSRTNLLDGGRDFATTIGEFGTGLIGAADRTDRTEAGNTARF